Protein AF-A0A936A2Y8-F1 (afdb_monomer_lite)

Structure (mmCIF, N/CA/C/O backbone):
data_AF-A0A936A2Y8-F1
#
_entry.id   AF-A0A936A2Y8-F1
#
loop_
_atom_site.group_PDB
_atom_site.id
_atom_site.type_symbol
_atom_site.label_atom_id
_atom_site.label_alt_id
_atom_site.label_comp_id
_atom_site.label_asym_id
_atom_site.label_entity_id
_atom_site.label_seq_id
_atom_site.pdbx_PDB_ins_code
_atom_site.Cartn_x
_atom_site.Cartn_y
_atom_site.Cartn_z
_atom_site.occupancy
_atom_site.B_iso_or_equiv
_atom_site.auth_seq_id
_atom_site.auth_comp_id
_atom_site.auth_asym_id
_atom_site.auth_atom_id
_atom_site.pdbx_PDB_model_num
ATOM 1 N N . MET A 1 1 ? 8.729 -14.183 16.969 1.00 43.38 1 MET A N 1
ATOM 2 C CA . MET A 1 1 ? 7.948 -13.119 17.627 1.00 43.38 1 MET A CA 1
ATOM 3 C C . MET A 1 1 ? 7.629 -12.122 16.541 1.00 43.38 1 MET A C 1
ATOM 5 O O . MET A 1 1 ? 8.530 -11.414 16.117 1.00 43.38 1 MET A O 1
ATOM 9 N N . GLU A 1 2 ? 6.421 -12.180 15.991 1.00 48.59 2 GLU A N 1
ATOM 10 C CA . GLU A 1 2 ? 5.978 -11.196 15.006 1.00 48.59 2 GLU A CA 1
ATOM 11 C C . GLU A 1 2 ? 5.620 -9.926 15.769 1.00 48.59 2 GLU A C 1
ATOM 13 O O . GLU A 1 2 ? 4.662 -9.882 16.536 1.00 48.59 2 GLU A O 1
ATOM 18 N N . THR A 1 3 ? 6.472 -8.917 15.652 1.00 55.97 3 THR A N 1
ATOM 19 C CA . THR A 1 3 ? 6.191 -7.585 16.169 1.00 55.97 3 THR A CA 1
ATOM 20 C C . THR A 1 3 ? 5.062 -7.017 15.318 1.00 55.97 3 THR A C 1
ATOM 22 O O . THR A 1 3 ? 5.258 -6.766 14.129 1.00 55.97 3 THR A O 1
ATOM 25 N N . HIS A 1 4 ? 3.872 -6.858 15.897 1.00 65.19 4 HIS A N 1
ATOM 26 C CA . HIS A 1 4 ? 2.772 -6.158 15.241 1.00 65.19 4 HIS A CA 1
ATOM 27 C C . HIS A 1 4 ? 3.237 -4.732 14.919 1.00 65.19 4 HIS A C 1
ATOM 29 O O . HIS A 1 4 ? 3.491 -3.940 15.827 1.00 65.19 4 HIS A O 1
ATOM 35 N N . LEU A 1 5 ? 3.414 -4.430 13.633 1.00 81.00 5 LEU A N 1
ATOM 36 C CA . LEU A 1 5 ? 3.759 -3.093 13.169 1.00 81.00 5 LEU A CA 1
ATOM 37 C C . LEU A 1 5 ? 2.465 -2.286 13.091 1.00 81.00 5 LEU A C 1
ATOM 39 O O . LEU A 1 5 ? 1.690 -2.444 12.154 1.00 81.00 5 LEU A O 1
ATOM 43 N N . ASN A 1 6 ? 2.231 -1.458 14.104 1.00 85.81 6 ASN A N 1
ATOM 44 C CA . ASN A 1 6 ? 1.056 -0.607 14.210 1.00 85.81 6 ASN A CA 1
ATOM 45 C C . ASN A 1 6 ? 1.479 0.856 14.283 1.00 85.81 6 ASN A C 1
ATOM 47 O O . ASN A 1 6 ? 2.417 1.184 15.003 1.00 85.81 6 ASN A O 1
ATOM 51 N N . LEU A 1 7 ? 0.746 1.703 13.565 1.00 91.12 7 LEU A N 1
ATOM 52 C CA . LEU A 1 7 ? 0.870 3.156 13.611 1.00 91.12 7 LEU A CA 1
ATOM 53 C C . LEU A 1 7 ? -0.266 3.748 14.441 1.00 91.12 7 LEU A C 1
ATOM 55 O O . LEU A 1 7 ? -1.424 3.329 14.295 1.00 91.12 7 LEU A O 1
ATOM 59 N N . ALA A 1 8 ? 0.072 4.708 15.297 1.00 93.56 8 ALA A N 1
ATOM 60 C CA . ALA A 1 8 ? -0.894 5.546 15.991 1.00 93.56 8 ALA A CA 1
ATOM 61 C C . ALA A 1 8 ? -1.592 6.507 15.005 1.00 93.56 8 ALA A C 1
ATOM 63 O O . ALA A 1 8 ? -1.038 6.810 13.950 1.00 93.56 8 ALA A O 1
ATOM 64 N N . PRO A 1 9 ? -2.795 7.018 15.323 1.00 94.75 9 PRO A N 1
ATOM 65 C CA . PRO A 1 9 ? -3.446 8.045 14.510 1.00 94.75 9 PRO A CA 1
ATOM 66 C C . PRO A 1 9 ? -2.542 9.261 14.253 1.00 94.75 9 PRO A C 1
ATOM 68 O O . PRO A 1 9 ? -1.957 9.812 15.187 1.00 94.75 9 PRO A O 1
ATOM 71 N N . GLY A 1 10 ? -2.438 9.672 12.990 1.00 93.75 10 GLY A N 1
ATOM 72 C CA . GLY A 1 10 ? -1.563 10.740 12.504 1.00 93.75 10 GLY A CA 1
ATOM 73 C C . GLY A 1 10 ? -0.088 10.353 12.358 1.00 93.75 10 GLY A C 1
ATOM 74 O O . GLY A 1 10 ? 0.724 11.204 11.998 1.00 93.75 10 GLY A O 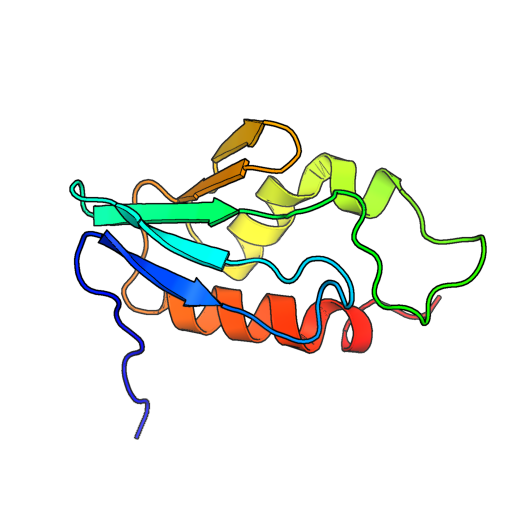1
ATOM 75 N N . GLU A 1 11 ? 0.286 9.107 12.656 1.00 96.88 11 GLU A N 1
ATOM 76 C CA . GLU A 1 11 ? 1.653 8.622 12.482 1.00 96.88 11 GLU A CA 1
ATOM 77 C C . GLU A 1 11 ? 1.887 8.151 11.043 1.00 96.88 11 GLU A C 1
ATOM 79 O O . GLU A 1 11 ? 1.042 7.485 10.437 1.00 96.88 11 GLU A O 1
ATOM 84 N N . THR A 1 12 ? 3.072 8.473 10.524 1.00 97.12 12 THR A N 1
ATOM 85 C CA . THR A 1 12 ? 3.512 8.128 9.172 1.00 97.12 12 THR A CA 1
ATOM 86 C C . THR A 1 12 ? 4.755 7.251 9.228 1.00 97.12 12 THR A C 1
ATOM 88 O O . THR A 1 12 ? 5.713 7.543 9.944 1.00 97.12 12 THR A O 1
ATOM 91 N N . LEU A 1 13 ? 4.759 6.200 8.416 1.00 96.50 13 LEU A N 1
ATOM 92 C CA . LEU A 1 13 ? 5.891 5.320 8.173 1.00 96.50 13 LEU A CA 1
ATOM 93 C C . LEU A 1 13 ? 6.409 5.523 6.750 1.00 96.50 13 LEU A C 1
ATOM 95 O O . LEU A 1 13 ? 5.672 5.310 5.790 1.00 96.50 13 LEU A O 1
ATOM 99 N N . SER A 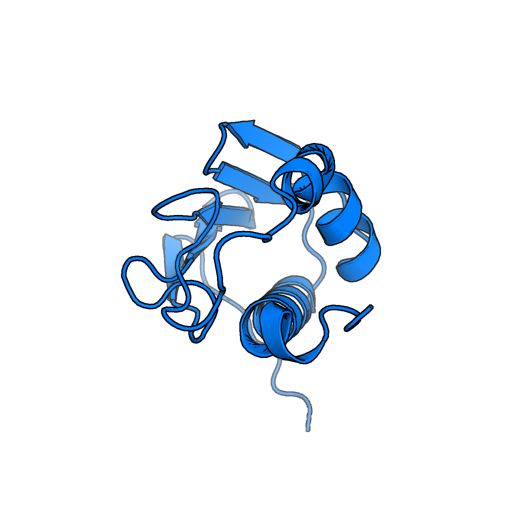1 14 ? 7.686 5.868 6.611 1.00 95.12 14 SER A N 1
ATOM 100 C CA . SER A 1 14 ? 8.374 5.835 5.317 1.00 95.12 14 SER A CA 1
ATOM 101 C C . SER A 1 14 ? 8.778 4.409 4.956 1.00 95.12 14 SER A C 1
ATOM 103 O O . SER A 1 14 ? 9.283 3.663 5.799 1.00 95.12 14 SER A O 1
ATOM 105 N N . LEU A 1 15 ? 8.562 4.046 3.696 1.00 94.75 15 LEU A N 1
ATOM 106 C CA . LEU A 1 15 ? 9.029 2.798 3.103 1.00 94.75 15 LEU A CA 1
ATOM 107 C C . LEU A 1 15 ? 10.377 3.019 2.409 1.00 94.75 15 LEU A C 1
ATOM 109 O O . LEU A 1 15 ? 10.904 4.131 2.403 1.00 94.75 15 LEU A O 1
ATOM 113 N N . SER A 1 16 ? 10.984 1.947 1.901 1.00 92.50 16 SER A N 1
ATOM 114 C CA . SER A 1 16 ? 12.282 2.040 1.232 1.00 92.50 16 SER A CA 1
ATOM 115 C C . SER A 1 16 ? 12.461 1.015 0.119 1.00 92.50 16 SER A C 1
ATOM 117 O O . SER A 1 16 ? 11.978 -0.110 0.203 1.00 92.50 16 SER A O 1
ATOM 119 N N . GLY A 1 17 ? 13.219 1.377 -0.907 1.00 88.88 17 GLY A N 1
ATOM 120 C CA . GLY A 1 17 ? 13.523 0.519 -2.039 1.00 88.88 17 GLY A CA 1
ATOM 121 C C . GLY A 1 17 ? 12.412 0.431 -3.079 1.00 88.88 17 GLY A C 1
ATOM 122 O O . GLY A 1 17 ? 12.520 -0.440 -3.937 1.00 88.88 17 GLY A O 1
ATOM 123 N N . PHE A 1 18 ? 11.381 1.283 -3.031 1.00 89.62 18 PHE A N 1
ATOM 124 C CA . PHE A 1 18 ? 10.356 1.346 -4.075 1.00 89.62 18 PHE A CA 1
ATOM 125 C C . PHE A 1 18 ? 10.636 2.486 -5.062 1.00 89.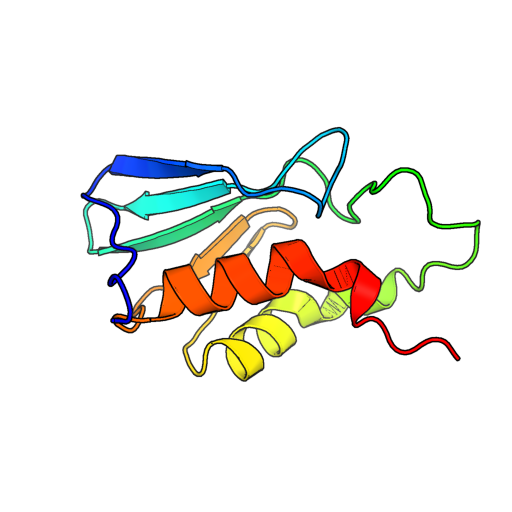62 18 PHE A C 1
ATOM 127 O O . PHE A 1 18 ? 10.637 2.246 -6.265 1.00 89.62 18 PHE A O 1
ATOM 134 N N . ASP A 1 19 ? 10.948 3.684 -4.568 1.00 88.62 19 ASP A N 1
ATOM 135 C CA . ASP A 1 19 ? 11.311 4.839 -5.397 1.00 88.62 19 ASP A CA 1
ATOM 136 C C . ASP A 1 19 ? 12.481 5.594 -4.751 1.00 88.62 19 ASP A C 1
ATOM 138 O O . ASP A 1 19 ? 12.347 6.208 -3.694 1.00 88.62 19 ASP A O 1
ATOM 142 N N . SER A 1 20 ? 13.639 5.564 -5.407 1.00 84.88 20 SER A N 1
ATOM 143 C CA . SER A 1 20 ? 14.889 6.145 -4.908 1.00 84.88 20 SER A CA 1
ATOM 144 C C . SER A 1 20 ? 14.873 7.676 -4.806 1.00 84.88 20 SER A C 1
ATOM 146 O O . SER A 1 20 ? 15.697 8.252 -4.088 1.00 84.88 20 SER A O 1
ATOM 148 N N . LEU A 1 21 ? 13.945 8.335 -5.504 1.00 84.25 21 LEU A N 1
ATOM 149 C CA . LEU A 1 21 ? 13.761 9.784 -5.519 1.00 84.25 21 LEU A CA 1
ATOM 150 C C . LEU A 1 21 ? 12.512 10.228 -4.742 1.00 84.25 21 LEU A C 1
ATOM 152 O O . LEU A 1 21 ? 12.327 11.429 -4.532 1.00 84.25 21 LEU A O 1
ATOM 156 N N . GLY A 1 22 ? 11.677 9.287 -4.295 1.00 88.38 22 GLY A N 1
ATOM 157 C CA . GLY A 1 22 ? 10.346 9.587 -3.783 1.00 88.38 22 GLY A CA 1
ATOM 158 C C . GLY A 1 22 ? 9.662 8.423 -3.069 1.00 88.38 22 GLY A C 1
ATOM 159 O O . GLY A 1 22 ? 8.542 8.061 -3.430 1.00 88.38 22 GLY A O 1
ATOM 160 N N . GLU A 1 23 ? 10.334 7.837 -2.074 1.00 93.25 23 GLU A N 1
ATOM 161 C CA . GLU A 1 23 ? 9.845 6.646 -1.371 1.00 93.25 23 GLU A CA 1
ATOM 162 C C . GLU A 1 23 ? 8.408 6.808 -0.840 1.00 93.25 23 GLU A C 1
ATOM 164 O O . GLU A 1 23 ? 8.072 7.842 -0.246 1.00 93.25 23 GLU A O 1
ATOM 169 N N . PRO A 1 24 ? 7.563 5.772 -0.981 1.00 95.50 24 PRO A N 1
ATOM 170 C CA . PRO A 1 24 ? 6.192 5.834 -0.523 1.00 95.50 24 PRO A CA 1
ATOM 171 C C . PRO A 1 24 ? 6.089 5.909 0.998 1.00 95.50 24 PRO A C 1
ATOM 173 O O . PRO A 1 24 ? 6.957 5.451 1.749 1.00 95.50 24 PRO A O 1
ATOM 176 N N . THR A 1 25 ? 4.969 6.450 1.463 1.00 97.31 25 THR A N 1
ATOM 177 C CA . THR A 1 25 ? 4.652 6.550 2.887 1.00 97.31 25 THR A CA 1
ATOM 178 C C . THR A 1 25 ? 3.302 5.923 3.202 1.00 97.31 25 THR A C 1
ATOM 180 O O . THR A 1 25 ? 2.389 5.943 2.380 1.00 97.31 25 THR A O 1
ATOM 183 N N . ILE A 1 26 ? 3.182 5.358 4.403 1.00 98.00 26 ILE A N 1
ATOM 184 C CA . ILE A 1 26 ? 1.929 4.854 4.966 1.00 98.00 26 ILE A CA 1
ATOM 185 C C . ILE A 1 26 ? 1.571 5.745 6.149 1.00 98.00 26 ILE A C 1
ATOM 187 O O . ILE A 1 26 ? 2.317 5.780 7.126 1.00 98.00 26 ILE A O 1
ATOM 191 N N . THR A 1 27 ? 0.428 6.413 6.098 1.00 98.00 27 THR A N 1
ATOM 192 C CA . THR A 1 27 ? -0.099 7.213 7.208 1.00 98.00 27 THR A CA 1
ATOM 193 C C . THR A 1 27 ? -1.335 6.542 7.782 1.00 98.00 27 THR A C 1
ATOM 195 O O . THR A 1 27 ? -2.191 6.070 7.038 1.00 98.00 27 THR A O 1
ATOM 198 N N . ARG A 1 28 ? -1.434 6.473 9.112 1.00 97.75 28 ARG A N 1
ATOM 199 C CA . ARG A 1 28 ? -2.677 6.091 9.790 1.00 97.75 28 ARG A CA 1
ATOM 200 C C . ARG A 1 28 ? -3.520 7.336 10.002 1.00 97.75 28 ARG A C 1
ATOM 202 O O . ARG A 1 28 ? -3.136 8.213 10.768 1.00 97.75 28 ARG A O 1
ATOM 209 N N . GLU A 1 29 ? -4.689 7.382 9.388 1.00 97.25 29 GLU A N 1
ATOM 210 C CA . GLU A 1 29 ? -5.624 8.488 9.566 1.00 97.25 29 GLU A CA 1
ATOM 211 C C . GLU A 1 29 ? -6.346 8.411 10.922 1.00 97.25 29 GLU A C 1
ATOM 213 O O . GLU A 1 29 ? -6.354 7.387 11.614 1.00 97.25 29 GLU A O 1
ATOM 218 N N . ASN A 1 30 ? -6.974 9.520 11.324 1.00 95.25 30 ASN A N 1
ATOM 219 C CA . ASN A 1 30 ? -7.684 9.610 12.607 1.00 95.25 30 ASN A CA 1
ATOM 220 C C . ASN A 1 30 ? -8.915 8.697 12.703 1.00 95.25 30 ASN A C 1
ATOM 222 O O . ASN A 1 30 ? -9.342 8.364 13.808 1.00 95.25 30 ASN A O 1
ATOM 226 N N . ASP A 1 31 ? -9.483 8.301 11.566 1.00 95.75 31 ASP A N 1
ATOM 227 C CA . ASP A 1 31 ? -10.610 7.370 11.481 1.00 95.75 31 ASP A CA 1
ATOM 228 C C . ASP A 1 31 ? -10.181 5.890 11.474 1.00 95.75 31 ASP A C 1
ATOM 230 O O . ASP A 1 31 ? -11.033 5.003 11.502 1.00 95.75 31 ASP A O 1
ATOM 234 N N . GLY A 1 32 ? -8.872 5.617 11.503 1.00 95.31 32 GLY A N 1
ATOM 235 C CA . GLY A 1 32 ? -8.298 4.273 11.515 1.00 95.31 32 GLY A CA 1
ATOM 236 C C . GLY A 1 32 ? -7.935 3.720 10.134 1.00 95.31 32 GLY A C 1
ATOM 237 O O . GLY A 1 32 ? -7.240 2.696 10.076 1.00 95.31 32 GLY A O 1
ATOM 238 N N . SER A 1 33 ? -8.332 4.397 9.052 1.00 97.81 33 SER A N 1
ATOM 239 C CA . SER A 1 33 ? -7.914 4.049 7.693 1.00 97.81 33 SER A CA 1
ATOM 240 C C . SER A 1 33 ? -6.401 4.232 7.506 1.00 97.81 33 SER A C 1
ATOM 242 O O . SER A 1 33 ? -5.709 4.837 8.336 1.00 97.81 33 SER A O 1
ATOM 244 N N . LEU A 1 34 ? -5.857 3.636 6.444 1.00 98.31 34 LEU A N 1
ATOM 245 C CA . LEU A 1 34 ? -4.483 3.890 6.016 1.00 98.31 34 LEU A CA 1
ATOM 246 C C . LEU A 1 34 ? -4.484 4.647 4.697 1.00 98.31 34 LEU A C 1
ATOM 248 O O . LEU A 1 34 ? -5.172 4.246 3.763 1.00 98.31 34 LEU A O 1
ATOM 252 N N . LEU A 1 35 ? -3.643 5.668 4.614 1.00 98.00 35 LEU A N 1
ATOM 253 C CA . LEU A 1 35 ? -3.314 6.351 3.376 1.00 98.00 35 LEU A CA 1
ATOM 254 C C . LEU A 1 35 ? -1.915 5.925 2.930 1.00 98.00 35 LEU A C 1
ATOM 256 O O . LEU A 1 35 ? -0.928 6.178 3.622 1.00 98.00 35 LEU A O 1
ATOM 260 N N . LEU A 1 36 ? -1.831 5.282 1.770 1.00 97.81 36 LEU A N 1
ATOM 261 C CA . LEU A 1 36 ? -0.588 5.016 1.060 1.00 97.81 36 LEU A CA 1
ATOM 262 C C . LEU A 1 36 ? -0.370 6.134 0.038 1.00 97.81 36 LEU A C 1
ATOM 264 O O . LEU A 1 36 ? -1.201 6.351 -0.841 1.00 97.81 36 LEU A O 1
ATOM 268 N N . THR A 1 37 ? 0.743 6.849 0.172 1.00 97.00 37 THR A N 1
ATOM 269 C CA . THR A 1 37 ? 1.105 7.971 -0.702 1.00 97.00 37 THR A CA 1
ATOM 270 C C . THR A 1 37 ? 2.405 7.674 -1.429 1.00 97.00 37 THR A C 1
ATOM 272 O O . THR A 1 37 ? 3.399 7.330 -0.787 1.00 97.00 37 THR A O 1
ATOM 275 N N . PHE A 1 38 ? 2.410 7.870 -2.742 1.00 94.44 38 PHE A N 1
ATOM 276 C CA . PHE A 1 38 ? 3.601 7.864 -3.587 1.00 94.44 38 PHE A CA 1
ATOM 277 C C . PHE A 1 38 ? 4.019 9.303 -3.911 1.00 94.44 38 PHE A C 1
ATOM 279 O O . PHE A 1 38 ? 3.189 10.209 -3.919 1.00 94.44 38 PHE A O 1
ATOM 286 N N . CYS A 1 39 ? 5.305 9.551 -4.168 1.00 89.69 39 CYS A N 1
ATOM 287 C CA . CYS A 1 39 ? 5.723 10.863 -4.675 1.00 89.69 39 CYS A CA 1
ATOM 288 C C . CYS A 1 39 ? 5.523 10.980 -6.188 1.00 89.69 39 CYS A C 1
ATOM 290 O O . CYS A 1 39 ? 5.150 12.049 -6.666 1.00 89.69 39 CYS A O 1
ATOM 292 N N . PHE A 1 40 ? 5.774 9.895 -6.925 1.00 83.88 40 PHE A N 1
ATOM 293 C CA . PHE A 1 40 ? 5.611 9.821 -8.370 1.00 83.88 40 PHE A CA 1
ATOM 294 C C . PHE A 1 40 ? 5.146 8.424 -8.780 1.00 83.88 40 PHE A C 1
ATOM 296 O O . PHE A 1 40 ? 5.602 7.418 -8.240 1.00 83.88 40 PHE A O 1
ATOM 303 N N . MET A 1 41 ? 4.242 8.378 -9.756 1.00 82.25 41 MET A N 1
ATOM 304 C CA . MET A 1 41 ? 3.837 7.157 -10.449 1.00 82.25 41 MET A CA 1
ATOM 305 C C . MET A 1 41 ? 4.026 7.373 -11.962 1.00 82.25 41 MET A C 1
ATOM 307 O O . MET A 1 41 ? 3.634 8.428 -12.464 1.00 82.25 41 MET A O 1
ATOM 311 N N . PRO A 1 42 ? 4.610 6.428 -12.722 1.00 80.06 42 PRO A N 1
ATOM 312 C CA . PRO A 1 42 ? 5.307 5.246 -12.221 1.00 80.06 42 PRO A CA 1
ATOM 313 C C . PRO A 1 42 ? 6.553 5.629 -11.384 1.00 80.06 42 PRO A C 1
ATOM 315 O O . PRO A 1 42 ? 7.130 6.693 -11.615 1.00 80.06 42 PRO A O 1
ATOM 318 N N . PRO A 1 43 ? 6.942 4.790 -10.409 1.00 83.19 43 PRO A N 1
ATOM 319 C CA . PRO A 1 43 ? 8.076 5.031 -9.511 1.00 83.19 43 PRO A CA 1
ATOM 320 C C . PRO A 1 43 ? 9.441 4.904 -10.210 1.00 83.19 43 PRO A C 1
ATOM 322 O O . PRO A 1 43 ? 9.599 4.097 -11.130 1.00 83.19 43 PRO A O 1
ATOM 325 N N . ASP A 1 44 ? 10.451 5.630 -9.716 1.00 77.88 44 ASP A N 1
ATOM 326 C CA . ASP A 1 44 ? 11.846 5.529 -10.180 1.00 77.88 44 ASP A CA 1
ATOM 327 C C . ASP A 1 44 ? 12.751 4.819 -9.157 1.00 77.88 44 ASP A C 1
ATOM 329 O O . ASP A 1 44 ? 13.184 5.393 -8.155 1.00 77.88 44 ASP A O 1
ATOM 333 N N . ASN A 1 45 ? 13.119 3.563 -9.415 1.00 74.38 45 ASN A N 1
ATOM 334 C CA . ASN A 1 45 ? 14.058 2.840 -8.547 1.00 74.38 45 ASN A CA 1
ATOM 335 C C . ASN A 1 45 ? 15.541 2.951 -8.965 1.00 74.38 45 ASN A C 1
ATOM 337 O O . ASN A 1 45 ? 16.392 2.289 -8.365 1.00 74.38 45 ASN A O 1
ATOM 341 N N . GLY A 1 46 ? 15.856 3.730 -10.005 1.00 68.88 46 GLY A N 1
ATOM 342 C CA . GLY A 1 46 ? 17.208 3.932 -10.528 1.00 68.88 46 GLY A CA 1
ATOM 343 C C . GLY A 1 46 ? 17.815 2.759 -11.314 1.00 68.88 46 GLY A C 1
ATOM 344 O O . GLY A 1 46 ? 18.972 2.854 -11.726 1.00 68.88 46 GLY A O 1
ATOM 345 N N . ALA A 1 47 ? 17.085 1.657 -11.516 1.00 63.00 47 ALA A N 1
ATOM 346 C CA . ALA A 1 47 ? 17.583 0.429 -12.143 1.00 63.00 47 ALA A CA 1
ATOM 347 C C . ALA A 1 47 ? 16.786 -0.054 -13.370 1.00 63.00 47 ALA A C 1
ATOM 349 O O . ALA A 1 47 ? 17.273 -0.948 -14.061 1.00 63.00 47 ALA A O 1
ATOM 350 N N . TYR A 1 48 ? 15.596 0.485 -13.661 1.00 61.22 48 TYR A N 1
ATOM 351 C CA . TYR A 1 48 ? 14.765 -0.034 -14.757 1.00 61.22 48 TYR A CA 1
ATOM 352 C C . TYR A 1 48 ? 15.019 0.672 -16.094 1.00 61.22 48 TYR A C 1
ATOM 354 O O . TYR A 1 48 ? 14.893 1.887 -16.225 1.00 61.22 48 TYR A O 1
ATOM 362 N N . GLU A 1 49 ? 15.400 -0.145 -17.082 1.00 54.34 49 GLU A N 1
ATOM 363 C CA . GLU A 1 49 ? 15.606 0.210 -18.487 1.00 54.34 49 GLU A CA 1
ATOM 364 C C . GLU A 1 49 ? 14.278 0.523 -19.203 1.00 54.34 49 GLU A C 1
ATOM 366 O O . GLU A 1 49 ? 13.200 0.220 -18.700 1.00 54.34 49 GLU A O 1
ATOM 371 N N . GLU A 1 50 ? 14.388 1.085 -20.410 1.00 56.00 50 GLU A N 1
ATOM 372 C CA . GLU A 1 50 ? 13.376 1.633 -21.339 1.00 56.00 50 GLU A CA 1
ATOM 373 C C . GLU A 1 50 ? 12.096 0.792 -21.614 1.00 56.00 50 GLU A C 1
ATOM 375 O O . GLU A 1 50 ? 11.266 1.208 -22.419 1.00 56.00 50 GLU A O 1
ATOM 380 N N . ASN A 1 51 ? 11.901 -0.360 -20.962 1.00 55.50 51 ASN A N 1
ATOM 381 C CA . ASN A 1 51 ? 10.823 -1.328 -21.197 1.00 55.50 51 ASN A CA 1
ATOM 382 C C . ASN A 1 51 ? 9.968 -1.643 -19.952 1.00 55.50 51 ASN A C 1
ATOM 384 O O . ASN A 1 51 ? 9.344 -2.705 -19.909 1.00 55.50 51 ASN A O 1
ATOM 388 N N . LEU A 1 52 ? 9.954 -0.786 -18.921 1.00 68.38 52 LEU A N 1
ATOM 389 C CA . LEU A 1 52 ? 8.976 -0.939 -17.841 1.00 68.38 52 LEU A CA 1
ATOM 390 C C . LEU A 1 52 ? 7.578 -0.794 -18.444 1.00 68.38 52 LEU A C 1
ATOM 392 O O . LEU A 1 52 ? 7.236 0.266 -18.971 1.00 68.38 52 LEU A O 1
ATOM 396 N N . ASP A 1 53 ? 6.806 -1.874 -18.389 1.00 70.12 53 ASP A N 1
ATOM 397 C CA . ASP A 1 53 ? 5.422 -1.852 -18.827 1.00 70.12 53 ASP A CA 1
ATOM 398 C C . ASP A 1 53 ? 4.653 -0.912 -17.898 1.00 70.12 53 ASP A C 1
ATOM 400 O O . ASP A 1 53 ? 4.457 -1.210 -16.720 1.00 70.12 53 ASP A O 1
ATOM 404 N N . ILE A 1 54 ? 4.309 0.273 -18.402 1.00 71.38 54 ILE A N 1
ATOM 405 C CA . ILE A 1 54 ? 3.578 1.285 -17.633 1.00 71.38 54 ILE A CA 1
ATOM 406 C C . ILE A 1 54 ? 2.202 0.760 -17.219 1.00 71.38 54 ILE A C 1
ATOM 408 O O . ILE A 1 54 ? 1.724 1.127 -16.145 1.00 71.38 54 ILE A O 1
ATOM 412 N N . ASP A 1 55 ? 1.650 -0.172 -18.003 1.00 79.69 55 ASP A N 1
ATOM 413 C CA . ASP A 1 55 ? 0.361 -0.812 -17.764 1.00 79.69 55 ASP A CA 1
ATOM 414 C C . ASP A 1 55 ? 0.402 -1.677 -16.484 1.00 79.69 55 ASP A C 1
ATOM 416 O O . ASP A 1 55 ? -0.633 -1.995 -15.904 1.00 79.69 55 ASP A O 1
ATOM 420 N N . LEU A 1 56 ? 1.595 -2.009 -15.960 1.00 79.81 56 LEU A N 1
ATOM 421 C CA . LEU A 1 56 ? 1.768 -2.690 -14.669 1.00 79.81 56 LEU A CA 1
ATOM 422 C C . LEU A 1 56 ? 1.109 -1.933 -13.505 1.00 79.81 56 LEU A C 1
ATOM 424 O O . LEU A 1 56 ? 0.730 -2.547 -12.506 1.00 79.81 56 LEU A O 1
ATOM 428 N N . PHE A 1 57 ? 1.006 -0.607 -13.614 1.00 86.50 57 PHE A N 1
ATOM 429 C CA . PHE A 1 57 ? 0.420 0.234 -12.577 1.00 86.50 57 PHE A CA 1
ATOM 430 C C . PHE A 1 57 ? -1.045 0.598 -12.845 1.00 86.50 57 PHE A C 1
ATOM 432 O O . PHE A 1 57 ? -1.658 1.196 -11.966 1.00 86.50 57 PHE A O 1
ATOM 439 N N . ASP A 1 58 ? -1.621 0.220 -13.993 1.00 88.88 58 ASP A N 1
ATOM 440 C CA . ASP A 1 58 ? -2.988 0.600 -14.394 1.00 88.88 58 ASP A CA 1
ATOM 441 C C . ASP A 1 58 ? -4.092 -0.060 -13.555 1.00 88.88 58 ASP A C 1
ATOM 443 O O . ASP A 1 58 ? -5.216 0.429 -13.543 1.00 88.88 58 ASP A O 1
ATOM 447 N N . ASP A 1 59 ? -3.766 -1.134 -12.834 1.00 90.56 59 ASP A N 1
ATOM 448 C CA . ASP A 1 59 ? -4.663 -1.857 -11.922 1.00 90.56 59 ASP A CA 1
ATOM 449 C C . ASP A 1 59 ? -3.984 -2.072 -10.548 1.00 90.56 59 ASP A C 1
ATOM 451 O O . ASP A 1 59 ? -4.142 -3.105 -9.884 1.00 90.56 59 ASP A O 1
ATOM 455 N N . PHE A 1 60 ? -3.133 -1.129 -10.123 1.00 91.69 60 PHE A N 1
ATOM 456 C CA . PHE A 1 60 ? -2.273 -1.332 -8.951 1.00 91.69 60 PHE A CA 1
ATOM 457 C C . PHE A 1 60 ? -3.055 -1.476 -7.637 1.00 91.69 60 PHE A C 1
ATOM 459 O O . PHE A 1 60 ? -2.640 -2.216 -6.745 1.00 91.69 60 PHE A O 1
ATOM 466 N N . ASP A 1 61 ? -4.211 -0.829 -7.514 1.00 94.56 61 ASP A N 1
ATOM 467 C CA . ASP A 1 61 ? -5.139 -0.993 -6.392 1.00 94.56 61 ASP A CA 1
ATOM 468 C C . ASP A 1 61 ? -5.702 -2.417 -6.304 1.00 94.56 61 ASP A C 1
ATOM 470 O O . ASP A 1 61 ? -5.810 -2.978 -5.208 1.00 94.56 61 ASP A O 1
ATOM 474 N N . ILE A 1 62 ? -5.993 -3.043 -7.447 1.00 94.81 62 ILE A N 1
ATOM 475 C CA . ILE A 1 62 ? -6.449 -4.433 -7.526 1.00 94.81 62 ILE A CA 1
ATOM 476 C C . ILE A 1 62 ? -5.330 -5.376 -7.069 1.00 94.81 62 ILE A C 1
ATOM 478 O O . ILE A 1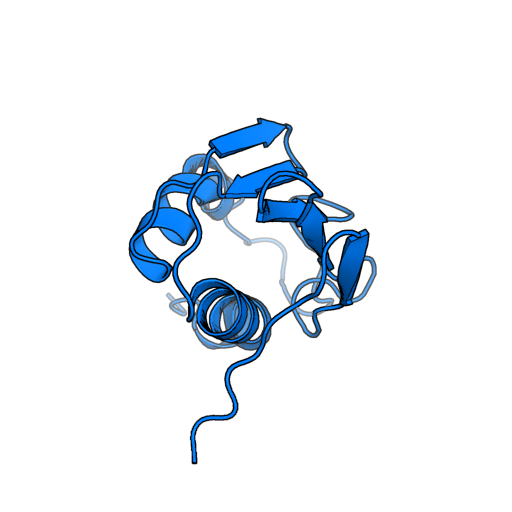 62 ? -5.581 -6.304 -6.293 1.00 94.81 62 ILE A O 1
ATOM 482 N N . GLU A 1 63 ? -4.093 -5.141 -7.507 1.00 93.00 63 GLU A N 1
ATOM 483 C CA . GLU A 1 63 ? -2.935 -5.934 -7.078 1.00 93.00 63 GLU A CA 1
ATOM 484 C C . GLU A 1 63 ? -2.655 -5.776 -5.578 1.00 93.00 63 GLU A C 1
ATOM 486 O O . GLU A 1 63 ? -2.508 -6.774 -4.864 1.00 93.00 63 GLU A O 1
ATOM 491 N N . LEU A 1 64 ? -2.676 -4.545 -5.060 1.00 94.62 64 LEU A N 1
ATOM 492 C CA . LEU A 1 64 ? -2.552 -4.289 -3.626 1.00 94.62 64 LEU A CA 1
ATOM 493 C C . LEU A 1 64 ? -3.682 -4.964 -2.838 1.00 94.62 64 LEU A C 1
ATOM 495 O O . LEU A 1 64 ? -3.412 -5.625 -1.836 1.00 94.62 64 LEU A O 1
ATOM 499 N N . SER A 1 65 ? -4.928 -4.881 -3.308 1.00 96.62 65 SER A N 1
ATOM 500 C CA . SER A 1 65 ? -6.075 -5.519 -2.648 1.00 96.62 65 SER A CA 1
ATOM 501 C C . SER A 1 65 ? -5.895 -7.033 -2.520 1.00 96.62 65 SER A C 1
ATOM 503 O O . SER A 1 65 ? -6.172 -7.605 -1.464 1.00 96.62 65 SER A O 1
ATOM 505 N N . LYS A 1 66 ? -5.363 -7.696 -3.558 1.00 94.81 66 LYS A N 1
ATOM 506 C CA . LYS A 1 66 ? -5.060 -9.139 -3.527 1.00 94.81 66 LYS A CA 1
ATOM 507 C C . LYS A 1 66 ? -3.975 -9.480 -2.507 1.00 94.81 66 LYS A C 1
ATOM 509 O O . LYS A 1 66 ? -4.103 -10.471 -1.794 1.00 94.81 66 LYS A O 1
ATOM 514 N N . VAL A 1 67 ? -2.909 -8.681 -2.444 1.00 94.12 67 VAL A N 1
ATOM 515 C CA . VAL A 1 67 ? -1.778 -8.909 -1.528 1.00 94.12 67 VAL A CA 1
ATOM 516 C C . VAL A 1 67 ? -2.179 -8.685 -0.071 1.00 94.12 67 VAL A C 1
ATOM 518 O O . VAL A 1 67 ? -1.731 -9.414 0.814 1.00 94.12 67 VAL A O 1
ATOM 521 N N . LEU A 1 68 ? -3.000 -7.668 0.182 1.00 95.25 68 LEU A N 1
ATOM 522 C CA . LEU A 1 68 ? -3.387 -7.249 1.527 1.00 95.25 68 LEU A CA 1
ATOM 523 C C . LEU A 1 68 ? -4.657 -7.948 2.036 1.00 95.25 68 LEU A C 1
ATOM 525 O O . LEU A 1 68 ? -4.953 -7.868 3.229 1.00 95.25 68 LEU A O 1
ATOM 529 N N . ASP A 1 69 ? -5.401 -8.615 1.147 1.00 96.50 69 ASP A N 1
ATOM 530 C CA . ASP A 1 69 ? -6.702 -9.236 1.422 1.00 96.50 69 ASP A CA 1
ATOM 531 C C . ASP A 1 69 ? -7.690 -8.244 2.074 1.00 96.50 69 ASP A C 1
ATOM 533 O O . ASP A 1 69 ? -8.415 -8.568 3.017 1.00 96.50 69 ASP A O 1
ATOM 537 N N . VAL A 1 70 ? -7.673 -6.993 1.612 1.00 96.94 70 VAL A N 1
ATOM 538 C CA . VAL A 1 70 ? -8.565 -5.898 2.025 1.00 96.94 70 VAL A CA 1
ATOM 539 C C . VAL A 1 70 ? -8.870 -5.020 0.816 1.00 96.94 70 VAL A C 1
ATOM 541 O O . VAL A 1 70 ? -8.183 -5.094 -0.198 1.00 96.94 70 VAL A O 1
ATOM 544 N N . GLU A 1 71 ? -9.897 -4.185 0.926 1.00 97.50 71 GLU A N 1
ATOM 545 C CA . GLU A 1 71 ? -10.197 -3.171 -0.082 1.00 97.50 71 GLU A CA 1
ATOM 546 C C . GLU A 1 71 ? -9.101 -2.099 -0.121 1.00 97.50 71 GLU A C 1
ATOM 548 O O . GLU A 1 71 ? -8.677 -1.594 0.924 1.00 97.50 71 GLU A O 1
ATOM 553 N N . VAL A 1 72 ? -8.674 -1.745 -1.331 1.00 98.06 72 VAL A N 1
ATOM 554 C CA . VAL A 1 72 ? -7.827 -0.589 -1.624 1.00 98.06 72 VAL A CA 1
ATOM 555 C C . VAL A 1 72 ? -8.589 0.284 -2.610 1.00 98.06 72 VAL A C 1
ATOM 557 O O . VAL A 1 72 ? -9.033 -0.195 -3.648 1.00 98.06 72 VAL A O 1
ATOM 560 N N . ILE A 1 73 ? -8.757 1.556 -2.272 1.00 97.50 73 ILE A N 1
ATOM 561 C CA . ILE A 1 73 ? -9.422 2.555 -3.102 1.00 97.50 73 ILE A CA 1
ATOM 562 C C . ILE A 1 73 ? -8.339 3.415 -3.739 1.00 97.50 73 ILE A C 1
ATOM 564 O O . ILE A 1 73 ? -7.536 4.028 -3.033 1.00 97.50 73 ILE A O 1
ATOM 568 N N . TRP A 1 74 ? -8.324 3.471 -5.066 1.00 95.62 74 TRP A N 1
ATOM 569 C CA . TRP A 1 74 ? -7.469 4.393 -5.800 1.00 95.62 74 TRP A CA 1
ATOM 570 C C . TRP A 1 74 ? -8.148 5.765 -5.892 1.00 95.62 74 TRP A C 1
ATOM 572 O O . TRP A 1 74 ? -9.083 5.953 -6.668 1.00 95.62 74 TRP A O 1
ATOM 582 N N . GLU A 1 75 ? -7.722 6.707 -5.051 1.00 91.25 75 GLU A N 1
ATOM 583 C CA . GLU A 1 75 ? -8.342 8.039 -4.957 1.00 91.25 75 GLU A CA 1
ATOM 584 C C . GLU A 1 75 ? -7.838 8.975 -6.063 1.00 91.25 75 GLU A C 1
ATOM 586 O O . GLU A 1 75 ? -8.605 9.728 -6.661 1.00 91.25 75 GLU A O 1
ATOM 591 N N . ASP A 1 76 ? -6.533 8.927 -6.322 1.00 90.12 76 ASP A N 1
ATOM 592 C CA . ASP A 1 76 ? -5.836 9.683 -7.361 1.00 90.12 76 ASP A CA 1
ATOM 593 C C . ASP A 1 76 ? -4.514 8.969 -7.676 1.00 90.12 76 ASP A C 1
ATOM 595 O O . ASP A 1 76 ? -4.099 8.076 -6.939 1.00 90.12 76 ASP A O 1
ATOM 599 N N . ARG A 1 77 ? -3.829 9.349 -8.755 1.00 86.06 77 ARG A N 1
ATOM 600 C CA . ARG A 1 77 ? -2.683 8.621 -9.315 1.00 86.06 77 ARG A CA 1
ATOM 601 C C . ARG A 1 77 ? -1.635 8.210 -8.271 1.00 86.06 77 ARG A C 1
ATOM 603 O O . ARG A 1 77 ? -1.147 7.086 -8.327 1.00 86.06 77 ARG A O 1
ATOM 610 N N . GLU A 1 78 ? -1.335 9.071 -7.303 1.00 93.56 78 GLU A N 1
ATOM 611 C CA . GLU A 1 78 ? -0.351 8.821 -6.244 1.00 93.56 78 GLU A CA 1
ATOM 612 C C . GLU A 1 78 ? -0.946 8.448 -4.867 1.00 93.56 78 GLU A C 1
ATOM 614 O O . GLU A 1 78 ? -0.187 8.243 -3.914 1.00 93.56 78 GLU A O 1
ATOM 619 N N . PHE A 1 79 ? -2.272 8.342 -4.731 1.00 95.31 79 PHE A N 1
ATOM 620 C CA .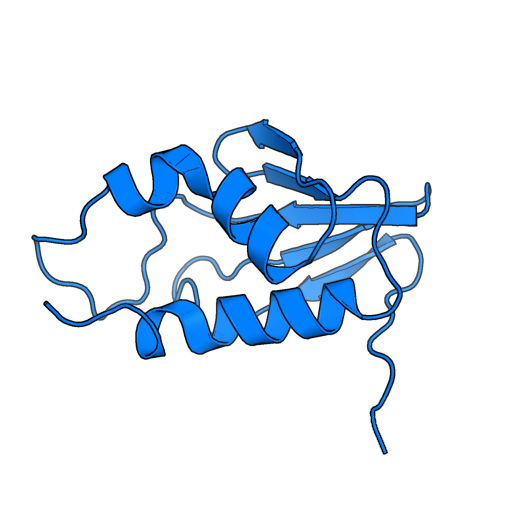 PHE A 1 79 ? -2.957 8.200 -3.441 1.00 95.31 79 PHE A CA 1
ATOM 621 C C . PHE A 1 79 ? -3.890 6.987 -3.399 1.00 95.31 79 PHE A C 1
ATOM 623 O O . PHE A 1 79 ? -4.850 6.882 -4.164 1.00 95.31 79 PHE A O 1
ATOM 630 N N . PHE A 1 80 ? -3.637 6.099 -2.437 1.00 97.50 80 PHE A N 1
ATOM 631 C CA . PHE A 1 80 ? -4.396 4.868 -2.238 1.00 97.50 80 PHE A CA 1
ATOM 632 C C . PHE A 1 80 ? -4.894 4.785 -0.794 1.00 97.50 80 PHE A C 1
ATOM 634 O O . PHE A 1 80 ? -4.100 4.816 0.149 1.00 97.50 80 PHE A O 1
ATOM 641 N N . THR A 1 81 ? -6.202 4.636 -0.615 1.00 98.31 81 THR A N 1
ATOM 642 C CA . THR A 1 81 ? -6.842 4.528 0.700 1.00 98.31 81 THR A CA 1
ATOM 643 C C . THR A 1 81 ? -7.180 3.076 1.009 1.00 98.31 81 THR A C 1
ATOM 645 O O . THR A 1 81 ? -7.782 2.379 0.201 1.00 98.31 81 THR A O 1
ATOM 648 N N . ILE A 1 82 ? -6.849 2.617 2.213 1.00 98.38 82 ILE A N 1
ATOM 649 C CA . ILE A 1 82 ? -7.287 1.328 2.754 1.00 98.38 82 ILE A CA 1
ATOM 650 C C . ILE A 1 82 ? -8.268 1.633 3.894 1.00 98.38 82 ILE A C 1
ATOM 652 O O . ILE A 1 82 ? -7.826 1.910 5.016 1.00 98.38 82 ILE A O 1
ATOM 656 N N . PRO A 1 83 ? -9.590 1.623 3.639 1.00 97.94 83 PRO A N 1
ATOM 657 C CA . PRO A 1 83 ? -10.584 2.100 4.602 1.00 97.94 83 PRO A CA 1
ATOM 658 C C . PRO A 1 83 ? -10.709 1.187 5.827 1.00 97.94 83 PRO A C 1
ATOM 660 O O . PRO A 1 83 ? -10.918 1.662 6.942 1.00 97.94 83 PRO A O 1
ATOM 663 N N . PHE A 1 84 ? -10.539 -0.125 5.638 1.00 97.44 84 PHE A N 1
ATOM 664 C CA . PHE A 1 84 ? -10.701 -1.133 6.688 1.00 97.44 84 PHE A CA 1
ATOM 665 C C . PHE A 1 84 ? -9.469 -2.049 6.771 1.00 97.44 84 PHE A C 1
ATOM 667 O O . PHE A 1 84 ? -9.532 -3.215 6.371 1.00 97.44 84 PHE A O 1
ATOM 674 N N . PRO A 1 85 ? -8.323 -1.539 7.261 1.00 96.62 85 PRO A N 1
ATOM 675 C CA . PRO A 1 85 ? -7.091 -2.312 7.339 1.00 96.62 85 PRO A CA 1
ATOM 676 C C . PRO A 1 85 ? -7.191 -3.411 8.405 1.00 96.62 85 PRO A C 1
ATOM 678 O O . PRO A 1 85 ? -7.735 -3.209 9.493 1.00 96.62 85 PRO A O 1
ATOM 681 N N . LYS A 1 86 ? -6.596 -4.568 8.118 1.00 95.69 86 LYS A N 1
ATOM 682 C CA . LYS A 1 86 ? -6.348 -5.637 9.092 1.00 95.69 86 LYS A CA 1
ATOM 683 C C . LYS A 1 86 ? -5.120 -5.305 9.942 1.00 95.69 86 LYS A C 1
ATOM 685 O O . LYS A 1 86 ? -4.311 -4.441 9.599 1.00 95.69 86 LYS A O 1
ATOM 690 N N . GLU A 1 87 ? -4.953 -6.022 11.054 1.00 92.31 87 GLU A N 1
ATOM 691 C CA . GLU A 1 87 ? -3.821 -5.826 11.975 1.00 92.31 87 GLU A CA 1
ATOM 692 C C . GLU A 1 87 ? -2.450 -6.016 11.309 1.00 92.31 87 GLU A C 1
ATOM 694 O O . GLU A 1 87 ? -1.456 -5.453 11.763 1.00 92.31 87 GLU A O 1
ATOM 699 N N . ASP A 1 88 ? -2.375 -6.798 10.232 1.00 94.81 88 ASP A N 1
ATOM 700 C CA . ASP A 1 88 ? -1.140 -7.085 9.514 1.00 94.81 88 ASP A CA 1
ATOM 701 C C . ASP A 1 88 ? -0.987 -6.319 8.194 1.00 94.81 88 ASP A C 1
ATOM 703 O O . ASP A 1 88 ? 0.064 -6.431 7.559 1.00 94.81 88 ASP A O 1
ATOM 707 N N . THR A 1 89 ? -1.961 -5.484 7.814 1.00 95.69 89 THR A N 1
ATOM 708 C CA . THR A 1 89 ? -1.941 -4.727 6.554 1.00 95.69 89 THR A CA 1
ATOM 709 C C . THR A 1 89 ? -0.673 -3.887 6.403 1.00 95.69 89 THR A C 1
ATOM 711 O O . THR A 1 89 ? -0.044 -3.938 5.353 1.00 95.69 89 THR A O 1
ATOM 714 N N . ILE A 1 90 ? -0.229 -3.171 7.445 1.00 96.00 90 ILE A N 1
ATOM 715 C CA . ILE A 1 90 ? 0.991 -2.340 7.371 1.00 96.00 90 ILE A CA 1
ATOM 716 C C . ILE A 1 90 ? 2.230 -3.209 7.121 1.00 96.00 90 ILE A C 1
ATOM 718 O O . ILE A 1 90 ? 3.086 -2.867 6.307 1.00 96.00 90 ILE A O 1
ATOM 722 N N . ARG A 1 91 ? 2.325 -4.358 7.801 1.00 95.38 91 ARG A N 1
ATOM 723 C CA . ARG A 1 91 ? 3.436 -5.305 7.641 1.00 95.38 91 ARG A CA 1
ATOM 724 C C . ARG A 1 91 ? 3.462 -5.886 6.227 1.00 95.38 91 ARG A C 1
ATOM 726 O O . ARG A 1 91 ? 4.537 -5.963 5.637 1.00 95.38 91 ARG A O 1
ATOM 733 N N . LEU A 1 92 ? 2.305 -6.295 5.704 1.00 95.44 92 LEU A N 1
ATOM 734 C CA . LEU A 1 92 ? 2.173 -6.831 4.349 1.00 95.44 92 LEU A CA 1
ATOM 735 C C . LEU A 1 92 ? 2.514 -5.772 3.300 1.00 95.44 92 LEU A C 1
ATOM 737 O O . LEU A 1 92 ? 3.324 -6.046 2.420 1.00 95.44 92 LEU A O 1
ATOM 741 N N . LEU A 1 93 ? 1.978 -4.558 3.447 1.00 95.38 93 LEU A N 1
ATOM 742 C CA . LEU A 1 93 ? 2.212 -3.448 2.527 1.00 95.38 93 LEU A CA 1
ATOM 743 C C . LEU A 1 93 ? 3.689 -3.051 2.483 1.00 95.38 93 LEU A C 1
ATOM 745 O O . LEU A 1 93 ? 4.274 -2.970 1.405 1.00 95.38 93 LEU A O 1
ATOM 749 N N . LYS A 1 94 ? 4.319 -2.900 3.656 1.00 95.62 94 LYS A N 1
ATOM 750 C CA . LYS A 1 94 ? 5.764 -2.671 3.769 1.00 95.62 94 LYS A CA 1
ATOM 751 C C . LYS A 1 94 ? 6.547 -3.779 3.070 1.00 95.62 94 LYS A C 1
ATOM 753 O O . LYS A 1 94 ? 7.377 -3.501 2.215 1.00 95.62 94 LYS A O 1
ATOM 758 N N . ASN A 1 95 ? 6.279 -5.040 3.406 1.00 94.81 95 ASN A N 1
ATOM 759 C CA . ASN A 1 95 ? 7.016 -6.163 2.832 1.00 94.81 95 ASN A CA 1
ATOM 760 C C . ASN A 1 95 ? 6.847 -6.267 1.309 1.00 94.81 95 ASN A C 1
ATOM 762 O O . ASN A 1 95 ? 7.801 -6.622 0.619 1.00 94.81 95 ASN A O 1
ATOM 766 N N . TYR A 1 96 ? 5.650 -5.980 0.800 1.00 94.12 96 TYR A N 1
ATOM 767 C CA . TYR A 1 96 ? 5.359 -5.986 -0.626 1.00 94.12 96 TYR A CA 1
ATOM 768 C C . TYR A 1 96 ? 6.144 -4.897 -1.357 1.00 94.12 96 TY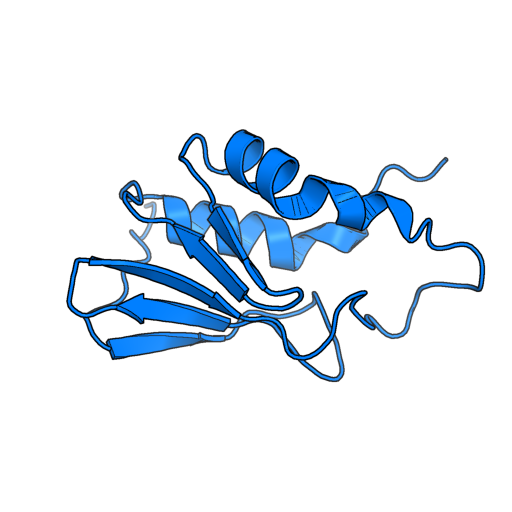R A C 1
ATOM 770 O O . TYR A 1 96 ? 6.927 -5.219 -2.246 1.00 94.12 96 TYR A O 1
ATOM 778 N N . LEU A 1 97 ? 6.005 -3.634 -0.941 1.00 93.75 97 LEU A N 1
ATOM 779 C CA . LEU A 1 97 ? 6.624 -2.500 -1.632 1.00 93.75 97 LEU A CA 1
ATOM 780 C C . LEU A 1 97 ? 8.157 -2.528 -1.541 1.00 93.75 97 LEU A C 1
ATOM 782 O O . LEU A 1 97 ? 8.827 -2.360 -2.554 1.00 93.75 97 LEU A O 1
ATOM 786 N N . GLU A 1 98 ? 8.737 -2.861 -0.383 1.00 93.44 98 GLU A N 1
ATOM 787 C CA . GLU A 1 98 ? 10.204 -2.932 -0.223 1.00 93.44 98 GLU A CA 1
ATOM 788 C C . GLU A 1 98 ? 10.866 -4.084 -1.011 1.00 93.44 98 GLU A C 1
ATOM 790 O O . GLU A 1 98 ? 12.093 -4.153 -1.150 1.00 93.44 98 GLU A O 1
ATOM 795 N N . ASN A 1 99 ? 10.069 -5.033 -1.510 1.00 92.19 99 ASN A N 1
ATOM 796 C CA . ASN A 1 99 ? 10.544 -6.144 -2.332 1.00 92.19 99 ASN A CA 1
ATOM 797 C C . ASN A 1 99 ? 9.910 -6.174 -3.724 1.00 92.19 99 ASN A C 1
ATOM 799 O O . ASN A 1 99 ? 10.170 -7.121 -4.464 1.00 92.19 99 ASN A O 1
ATOM 803 N N . PHE A 1 100 ? 9.135 -5.151 -4.091 1.00 90.69 100 PHE A N 1
ATOM 804 C CA . PHE A 1 100 ? 8.363 -5.103 -5.329 1.00 90.69 100 PHE A CA 1
ATOM 805 C C . PHE A 1 100 ? 9.237 -5.434 -6.541 1.00 90.69 100 PHE A C 1
ATOM 807 O O . PHE A 1 100 ? 9.018 -6.434 -7.217 1.00 90.69 100 PHE A O 1
ATOM 814 N N . TRP A 1 101 ? 10.331 -4.694 -6.715 1.00 86.31 101 TRP A N 1
ATOM 815 C CA . TRP A 1 101 ? 11.252 -4.861 -7.840 1.00 86.31 101 TRP A CA 1
ATOM 816 C C . TRP A 1 101 ? 11.993 -6.196 -7.866 1.00 86.31 101 TRP A C 1
ATOM 818 O O . TRP A 1 101 ? 12.325 -6.700 -8.931 1.00 86.31 101 TRP A O 1
ATOM 828 N N . LYS A 1 102 ? 12.251 -6.800 -6.701 1.00 86.50 102 LYS A N 1
ATOM 829 C CA . LYS A 1 102 ? 12.911 -8.116 -6.622 1.00 86.50 102 LYS A CA 1
ATOM 830 C C . LYS A 1 102 ? 11.970 -9.248 -7.024 1.00 86.50 102 LYS A C 1
ATOM 832 O O . LYS A 1 102 ? 12.436 -10.309 -7.426 1.00 86.50 102 LYS A O 1
ATOM 837 N N . ASN A 1 103 ? 10.670 -9.023 -6.852 1.00 84.12 103 ASN A N 1
ATOM 838 C CA . ASN A 1 103 ? 9.619 -10.002 -7.079 1.00 84.12 103 ASN A CA 1
ATOM 839 C C . ASN A 1 103 ? 8.903 -9.796 -8.415 1.00 84.12 103 ASN A C 1
ATOM 841 O O . ASN A 1 103 ? 8.029 -10.600 -8.743 1.00 84.12 103 ASN A O 1
ATOM 845 N N . LEU A 1 104 ? 9.255 -8.754 -9.178 1.00 78.12 104 LEU A N 1
ATOM 846 C CA . LEU A 1 104 ? 8.738 -8.607 -10.528 1.00 78.12 104 LEU A CA 1
ATOM 847 C C . LEU A 1 104 ? 9.144 -9.832 -11.347 1.00 78.12 104 LEU A C 1
ATOM 849 O O . LEU A 1 104 ? 10.328 -10.187 -11.361 1.00 78.12 104 LEU A O 1
ATOM 853 N N . PRO A 1 105 ? 8.188 -10.499 -12.015 1.00 62.72 105 PRO A N 1
ATOM 854 C CA . PRO A 1 105 ? 8.521 -11.592 -12.903 1.00 62.72 105 PRO A CA 1
ATOM 855 C C . PRO A 1 105 ? 9.433 -11.051 -14.004 1.00 62.72 105 PRO A C 1
ATOM 857 O O . PRO A 1 105 ? 9.023 -10.255 -14.845 1.00 62.72 105 PRO A O 1
ATOM 860 N N . THR A 1 106 ? 10.695 -11.474 -13.985 1.00 55.16 106 THR A N 1
ATOM 861 C CA . THR A 1 106 ? 11.583 -11.340 -15.136 1.00 55.16 106 THR A CA 1
ATOM 862 C C . THR A 1 106 ? 11.013 -12.220 -16.241 1.00 55.16 106 THR A C 1
ATOM 864 O O . THR A 1 106 ? 11.016 -13.446 -16.096 1.00 55.16 106 THR A O 1
ATOM 867 N N . ASN A 1 107 ? 10.481 -11.592 -17.289 1.00 45.97 107 ASN A N 1
ATOM 868 C CA . ASN A 1 107 ? 10.200 -12.259 -18.561 1.00 45.97 107 ASN A CA 1
ATOM 869 C C . ASN A 1 107 ? 11.479 -12.866 -19.154 1.00 45.97 107 ASN A C 1
ATOM 871 O O . ASN A 1 107 ? 12.551 -12.232 -19.015 1.00 45.97 107 ASN A O 1
#

Sequence (107 aa):
METHLNLAPGETLSLSGFDSLGEPTITRENDGSLLLTFCFMPPDNGAYEENLDIDLFDDFDIELSKVLDVEVIWEDREFFTIPFPKEDTIRLLKNYLENFWKNLPTN

Radius of gyration: 13.67 Å; chains: 1; bounding box: 28×24×39 Å

Foldseek 3Di:
DPDQDDDDAQDKDFADQQAPVWTWIWHQHPLRKIKIFTPDPPGHNPPDDPDDPSCVLVCVQVVLCVQQVAHWDCPDSGIIMGNDHDSCSVVSVRVCRNCVVVPPDDD

Secondary structure (DSSP, 8-state):
------PPTT-EEE--SS-TTS--EEEE-TTS-EEEE-SSSS---S---TT--GGGGTTHHHHHHHHHTS--EEEETTEEEESS--TTHHHHHHHHHTTHHHHS---

pLDDT: mean 87.39, std 13.36, range [43.38, 98.38]